Protein AF-A0A0P9DIF8-F1 (afdb_monomer_lite)

Structure (mmCIF, N/CA/C/O backbone):
data_AF-A0A0P9DIF8-F1
#
_entry.id   AF-A0A0P9DIF8-F1
#
loop_
_atom_site.group_PDB
_atom_site.id
_atom_site.type_symbol
_atom_site.label_atom_id
_atom_site.label_alt_id
_atom_site.label_comp_id
_atom_site.label_asym_id
_atom_site.label_entity_id
_atom_site.label_seq_id
_atom_site.pdbx_PDB_ins_code
_atom_site.Cartn_x
_atom_site.Cartn_y
_atom_site.Cartn_z
_atom_site.occupancy
_atom_site.B_iso_or_equiv
_atom_site.auth_seq_id
_atom_site.auth_comp_id
_atom_site.auth_asym_id
_atom_site.auth_atom_id
_atom_site.pdbx_PDB_model_num
ATOM 1 N N . MET A 1 1 ? 0.274 -1.177 18.245 1.00 60.38 1 MET A N 1
ATOM 2 C CA . MET A 1 1 ? -0.876 -1.521 17.377 1.00 60.38 1 MET A CA 1
ATOM 3 C C . MET A 1 1 ? -0.544 -2.822 16.671 1.00 60.38 1 MET A C 1
ATOM 5 O O . MET A 1 1 ? 0.605 -2.975 16.275 1.00 60.38 1 MET A O 1
ATOM 9 N N . LYS A 1 2 ? -1.487 -3.760 16.575 1.00 82.50 2 LYS A N 1
ATOM 10 C CA . LYS A 1 2 ? -1.336 -4.987 15.780 1.00 82.50 2 LYS A CA 1
ATOM 11 C C . LYS A 1 2 ? -2.169 -4.809 14.511 1.00 82.50 2 LYS A C 1
ATOM 13 O O . LYS A 1 2 ? -3.296 -4.337 14.623 1.00 82.50 2 LYS A O 1
ATOM 18 N N . VAL A 1 3 ? -1.615 -5.141 13.349 1.00 88.75 3 VAL A N 1
ATOM 19 C CA . VAL A 1 3 ? -2.365 -5.154 12.085 1.00 88.75 3 VAL A CA 1
ATOM 20 C C . VAL A 1 3 ? -3.027 -6.527 11.958 1.00 88.75 3 VAL A C 1
ATOM 22 O O . VAL A 1 3 ? -2.310 -7.525 12.063 1.00 88.75 3 VAL A O 1
ATOM 25 N N . PRO A 1 4 ? -4.360 -6.613 11.801 1.00 93.25 4 PRO A N 1
ATOM 26 C CA . PRO A 1 4 ? -5.026 -7.880 11.532 1.00 93.25 4 PRO A CA 1
ATOM 27 C C . PRO A 1 4 ? -4.491 -8.491 10.239 1.00 93.25 4 PRO A C 1
ATOM 29 O O . PRO A 1 4 ? -4.353 -7.798 9.233 1.00 93.25 4 PRO A O 1
ATOM 32 N N . TYR A 1 5 ? -4.177 -9.781 10.286 1.00 93.81 5 TYR A N 1
ATOM 33 C CA . TYR A 1 5 ? -3.762 -10.516 9.102 1.00 93.81 5 TYR A CA 1
ATOM 34 C C . TYR A 1 5 ? -4.973 -10.825 8.212 1.00 93.81 5 TYR A C 1
ATOM 36 O O . TYR A 1 5 ? -6.047 -11.146 8.720 1.00 93.81 5 TYR A O 1
ATOM 44 N N . ASP A 1 6 ? -4.776 -10.729 6.901 1.00 95.19 6 ASP A N 1
ATOM 45 C CA . ASP A 1 6 ? -5.757 -11.018 5.857 1.00 95.19 6 ASP A CA 1
ATOM 46 C C . ASP A 1 6 ? -5.009 -11.519 4.615 1.00 95.19 6 ASP A C 1
ATOM 48 O O . ASP A 1 6 ? -4.202 -10.786 4.034 1.00 95.19 6 ASP A O 1
ATOM 52 N N . ASP A 1 7 ? -5.280 -12.765 4.218 1.00 96.88 7 ASP A N 1
ATOM 53 C CA . ASP A 1 7 ? -4.663 -13.405 3.051 1.00 96.88 7 ASP A CA 1
ATOM 54 C C . ASP A 1 7 ? -4.929 -12.613 1.765 1.00 96.88 7 ASP A C 1
ATOM 56 O O . ASP A 1 7 ? -4.032 -12.429 0.945 1.00 96.88 7 ASP A O 1
ATOM 60 N N . LYS A 1 8 ? -6.139 -12.061 1.610 1.00 97.25 8 LYS A N 1
ATOM 61 C CA . LYS A 1 8 ? -6.515 -11.329 0.392 1.00 97.25 8 LYS A CA 1
ATOM 62 C C . LYS A 1 8 ? -5.746 -10.021 0.259 1.00 97.25 8 LYS A C 1
ATOM 64 O O . LYS A 1 8 ? -5.342 -9.654 -0.844 1.00 97.25 8 LYS A O 1
ATOM 69 N N . GLY A 1 9 ? -5.536 -9.324 1.374 1.00 96.62 9 GLY A N 1
ATOM 70 C CA . GLY A 1 9 ? -4.711 -8.119 1.419 1.00 96.62 9 GLY A CA 1
ATOM 71 C C . GLY A 1 9 ? -3.248 -8.410 1.077 1.00 96.62 9 GLY A C 1
ATOM 72 O O . GLY A 1 9 ? -2.616 -7.644 0.345 1.00 96.62 9 GLY A O 1
ATOM 73 N N . LEU A 1 10 ? -2.716 -9.544 1.543 1.00 96.19 10 LEU A N 1
ATOM 74 C CA . LEU A 1 10 ? -1.366 -9.983 1.189 1.00 96.19 10 LEU A CA 1
ATOM 75 C C . LEU A 1 10 ? -1.245 -10.312 -0.306 1.00 96.19 10 LEU A C 1
ATOM 77 O O . LEU A 1 10 ? -0.331 -9.812 -0.966 1.00 96.19 10 LEU A O 1
ATOM 81 N N . ASP A 1 11 ? -2.177 -11.095 -0.848 1.00 97.69 11 ASP A N 1
ATOM 82 C CA . ASP A 1 11 ? -2.207 -11.439 -2.272 1.00 97.69 11 ASP A CA 1
ATOM 83 C C . ASP A 1 11 ? -2.303 -10.181 -3.143 1.00 97.69 11 ASP A C 1
ATOM 85 O O . ASP A 1 11 ? -1.572 -10.039 -4.127 1.00 97.69 11 ASP A O 1
ATOM 89 N N . TYR A 1 12 ? -3.144 -9.223 -2.743 1.00 98.00 12 TYR A N 1
ATOM 90 C CA . TYR A 1 12 ? -3.268 -7.928 -3.406 1.00 98.00 12 TYR A CA 1
ATOM 91 C C . TYR A 1 12 ? -1.949 -7.148 -3.404 1.00 98.00 12 TYR A C 1
ATOM 93 O O . TYR A 1 12 ? -1.512 -6.664 -4.454 1.00 98.00 12 TYR A O 1
ATOM 101 N N . LEU A 1 13 ? -1.288 -7.051 -2.244 1.00 96.81 13 LEU A N 1
ATOM 102 C CA . LEU A 1 13 ? -0.002 -6.371 -2.102 1.00 96.81 13 LEU A CA 1
ATOM 103 C C . LEU A 1 13 ? 1.036 -6.952 -3.070 1.00 96.81 13 LEU A C 1
ATOM 105 O O . LEU A 1 13 ? 1.713 -6.203 -3.780 1.00 96.81 13 LEU A O 1
ATOM 109 N N . VAL A 1 14 ? 1.150 -8.280 -3.123 1.00 97.00 14 VAL A N 1
ATOM 110 C CA . VAL A 1 14 ? 2.107 -8.964 -3.999 1.00 97.00 14 VAL A CA 1
ATOM 111 C C . VAL A 1 14 ? 1.755 -8.734 -5.468 1.00 97.00 14 VAL A C 1
ATOM 113 O O . VAL A 1 14 ? 2.602 -8.271 -6.239 1.00 97.00 14 VAL A O 1
ATOM 116 N N . ALA A 1 15 ? 0.506 -9.002 -5.851 1.00 97.75 15 ALA A N 1
ATOM 117 C CA . ALA A 1 15 ? 0.060 -8.930 -7.236 1.00 97.75 15 ALA A CA 1
ATOM 118 C C . ALA A 1 15 ? 0.164 -7.516 -7.823 1.00 97.75 15 ALA A C 1
ATOM 120 O O . ALA A 1 15 ? 0.511 -7.371 -8.995 1.00 97.75 15 ALA A O 1
ATOM 121 N N . LYS A 1 16 ? -0.107 -6.478 -7.024 1.00 96.69 16 LYS A N 1
ATOM 122 C CA . LYS A 1 16 ? -0.107 -5.088 -7.494 1.00 96.69 16 LYS A CA 1
ATOM 123 C C . LYS A 1 16 ? 1.248 -4.400 -7.369 1.00 96.69 16 LYS A C 1
ATOM 125 O O . LYS A 1 16 ? 1.651 -3.695 -8.290 1.00 96.69 16 LYS A O 1
ATOM 130 N N . TRP A 1 17 ? 1.949 -4.573 -6.249 1.00 95.88 17 TRP A N 1
ATOM 131 C CA . TRP A 1 17 ? 3.127 -3.754 -5.939 1.00 95.88 17 TRP A CA 1
ATOM 132 C C . TRP A 1 17 ? 4.461 -4.476 -6.130 1.00 95.88 17 TRP A C 1
ATOM 134 O O . TRP A 1 17 ? 5.469 -3.808 -6.362 1.00 95.88 17 TRP A O 1
ATOM 144 N N . TYR A 1 18 ? 4.489 -5.813 -6.075 1.00 96.12 18 TYR A N 1
ATOM 145 C CA . TYR A 1 18 ? 5.724 -6.590 -6.238 1.00 96.12 18 TYR A CA 1
ATOM 146 C C . TYR A 1 18 ? 5.882 -7.168 -7.640 1.00 96.12 18 TYR A C 1
ATOM 148 O O . TYR A 1 18 ? 6.893 -6.905 -8.295 1.00 96.12 18 TYR A O 1
ATOM 156 N N . THR A 1 19 ? 4.894 -7.934 -8.104 1.00 95.94 19 THR A N 1
ATOM 157 C CA . THR A 1 19 ? 4.979 -8.689 -9.361 1.00 95.94 19 THR A CA 1
ATOM 158 C C . THR A 1 19 ? 5.193 -7.805 -10.598 1.00 95.94 19 THR A C 1
ATOM 160 O O . THR A 1 19 ? 6.096 -8.125 -11.372 1.00 95.94 19 THR A O 1
ATOM 163 N N . PRO A 1 20 ? 4.472 -6.678 -10.802 1.00 95.00 20 PRO A N 1
ATOM 164 C CA . PRO A 1 20 ? 4.595 -5.885 -12.034 1.00 95.00 20 PRO A CA 1
ATOM 165 C C . PRO A 1 20 ? 5.971 -5.242 -12.222 1.00 95.00 20 PRO A C 1
ATOM 167 O O . PRO A 1 20 ? 6.401 -4.992 -13.344 1.00 95.00 20 PRO A O 1
ATOM 170 N N . ASP A 1 21 ? 6.665 -4.999 -11.113 1.00 91.69 21 ASP A N 1
ATOM 171 C CA . ASP A 1 21 ? 7.988 -4.380 -11.079 1.00 91.69 21 ASP A CA 1
ATOM 172 C C . ASP A 1 21 ? 9.106 -5.402 -10.822 1.00 91.69 21 ASP A C 1
ATOM 174 O O . ASP A 1 21 ? 10.249 -5.008 -10.587 1.00 91.69 21 ASP A O 1
ATOM 178 N N . ALA A 1 22 ? 8.776 -6.703 -10.827 1.00 94.38 22 ALA A N 1
ATOM 179 C CA . ALA A 1 22 ? 9.680 -7.805 -10.495 1.00 94.38 22 ALA A CA 1
ATOM 180 C C . ALA A 1 22 ? 10.490 -7.541 -9.209 1.00 94.38 22 ALA A C 1
ATOM 182 O O . ALA A 1 22 ? 11.689 -7.826 -9.126 1.00 94.38 22 ALA A O 1
ATOM 183 N N . ARG A 1 23 ? 9.848 -6.940 -8.196 1.00 92.75 23 ARG A N 1
ATOM 184 C CA . ARG A 1 23 ? 10.537 -6.549 -6.963 1.00 92.75 23 ARG A CA 1
ATOM 185 C C . ARG A 1 23 ? 10.903 -7.805 -6.173 1.00 92.75 23 ARG A C 1
ATOM 187 O O . ARG A 1 23 ? 10.019 -8.610 -5.885 1.00 92.75 23 ARG A O 1
ATOM 194 N N . PRO A 1 24 ? 12.170 -7.970 -5.758 1.00 94.06 24 PRO A N 1
ATOM 195 C CA . PRO A 1 24 ? 12.544 -9.089 -4.907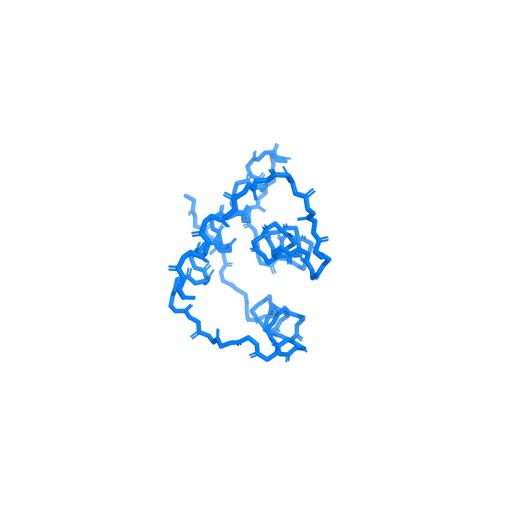 1.00 94.06 24 PRO A CA 1
ATOM 196 C C . PRO A 1 24 ? 11.898 -8.932 -3.531 1.00 94.06 24 PRO A C 1
ATOM 198 O O . PRO A 1 24 ? 11.873 -7.824 -2.988 1.00 94.06 24 PRO A O 1
ATOM 201 N N . PHE A 1 25 ? 11.450 -10.040 -2.941 1.00 93.25 25 PHE A N 1
ATOM 202 C CA . PHE A 1 25 ? 10.988 -10.051 -1.557 1.00 93.25 25 PHE A CA 1
ATOM 203 C C . PHE A 1 25 ? 12.170 -9.853 -0.613 1.00 93.25 25 PHE A C 1
ATOM 205 O O . PHE A 1 25 ? 13.039 -10.716 -0.479 1.00 93.25 25 PHE A O 1
ATOM 212 N N . ARG A 1 26 ? 12.215 -8.692 0.042 1.00 92.75 26 ARG A N 1
ATOM 213 C CA . ARG A 1 26 ? 13.231 -8.374 1.045 1.00 92.75 26 ARG A CA 1
ATOM 214 C C . ARG A 1 26 ? 12.605 -8.396 2.423 1.00 92.75 26 ARG A C 1
ATOM 216 O O . ARG A 1 26 ? 11.565 -7.789 2.646 1.00 92.75 26 ARG A O 1
ATOM 223 N N . MET A 1 27 ? 13.310 -9.005 3.369 1.00 85.56 27 MET A N 1
ATOM 224 C CA . MET A 1 27 ? 12.856 -9.179 4.751 1.00 85.56 27 MET A CA 1
ATOM 225 C C . MET A 1 27 ? 12.408 -7.867 5.430 1.00 85.56 27 MET A C 1
ATOM 227 O O . MET A 1 27 ? 11.514 -7.888 6.269 1.00 85.56 27 MET A O 1
ATOM 231 N N . CYS A 1 28 ? 12.978 -6.718 5.048 1.00 92.38 28 CYS A N 1
ATOM 232 C CA . CYS A 1 28 ? 12.627 -5.417 5.628 1.00 92.38 28 CYS A CA 1
ATOM 233 C C . CYS A 1 28 ? 11.343 -4.791 5.056 1.00 92.38 28 CYS A C 1
ATOM 235 O O . CYS A 1 28 ? 10.670 -4.050 5.769 1.00 92.38 28 CYS A O 1
ATOM 237 N N . GLN A 1 29 ? 10.989 -5.075 3.796 1.00 93.81 29 GLN A N 1
ATOM 238 C CA . GLN A 1 29 ? 9.900 -4.367 3.108 1.00 93.81 29 GLN A CA 1
ATOM 239 C C . GLN A 1 29 ? 8.536 -4.561 3.785 1.00 93.81 29 GLN A C 1
ATOM 241 O O . GLN A 1 29 ? 7.857 -3.557 3.994 1.00 93.81 29 GLN A O 1
ATOM 246 N N . PRO A 1 30 ? 8.124 -5.780 4.195 1.00 92.69 30 PRO A N 1
ATOM 247 C CA . PRO A 1 30 ? 6.830 -5.964 4.847 1.00 92.69 30 PRO A CA 1
ATOM 248 C C . PRO A 1 30 ? 6.699 -5.144 6.133 1.00 92.69 30 PRO A C 1
ATOM 250 O O . PRO A 1 30 ? 5.684 -4.488 6.343 1.00 92.69 30 PRO A O 1
ATOM 253 N N . ARG A 1 31 ? 7.744 -5.119 6.974 1.00 93.88 31 ARG A N 1
ATOM 254 C CA . ARG A 1 31 ? 7.756 -4.328 8.213 1.00 93.88 31 ARG A CA 1
ATOM 255 C C . ARG A 1 31 ? 7.588 -2.841 7.917 1.00 93.88 31 ARG A C 1
ATOM 257 O O . ARG A 1 31 ? 6.779 -2.18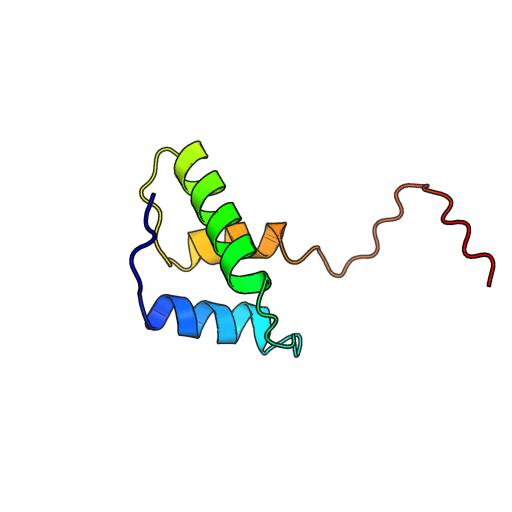4 8.565 1.00 93.88 31 ARG A O 1
ATOM 264 N N . ASP A 1 32 ? 8.352 -2.319 6.963 1.00 95.12 32 ASP A N 1
ATOM 265 C CA . ASP A 1 32 ? 8.363 -0.889 6.661 1.00 95.12 32 ASP A CA 1
ATOM 266 C C . ASP A 1 32 ? 7.032 -0.441 6.017 1.00 95.12 32 ASP A C 1
ATOM 268 O O . ASP A 1 32 ? 6.497 0.608 6.377 1.00 95.12 32 ASP A O 1
ATOM 272 N N . ILE A 1 33 ? 6.434 -1.271 5.151 1.00 95.56 33 ILE A N 1
ATOM 273 C CA . ILE A 1 33 ? 5.097 -1.035 4.577 1.00 95.56 33 ILE A CA 1
ATOM 274 C C . ILE A 1 33 ? 4.027 -1.024 5.677 1.00 95.56 33 ILE A C 1
ATOM 276 O O . ILE A 1 33 ? 3.195 -0.117 5.715 1.00 95.56 33 ILE A O 1
ATOM 280 N N . LEU A 1 34 ? 4.062 -1.984 6.608 1.00 94.62 34 LEU A N 1
ATOM 281 C CA . LEU A 1 34 ? 3.118 -2.031 7.729 1.00 94.62 34 LEU A CA 1
ATOM 282 C C . LEU A 1 34 ? 3.269 -0.824 8.660 1.00 94.62 34 LEU A C 1
ATOM 284 O O . LEU A 1 34 ? 2.265 -0.274 9.110 1.00 94.62 34 LEU A O 1
ATOM 288 N N . LEU A 1 35 ? 4.501 -0.378 8.924 1.00 95.38 35 LEU A N 1
ATOM 289 C CA . LEU A 1 35 ? 4.750 0.842 9.695 1.00 95.38 35 LEU A CA 1
ATOM 290 C C . LEU A 1 35 ? 4.123 2.065 9.017 1.00 95.38 35 LEU A C 1
ATOM 292 O O . LEU A 1 35 ? 3.503 2.883 9.699 1.00 95.38 35 LEU A O 1
ATOM 296 N N . GLN A 1 36 ? 4.223 2.156 7.691 1.00 95.50 36 GLN A N 1
ATOM 297 C CA . GLN A 1 36 ? 3.627 3.253 6.940 1.00 95.50 36 GLN A CA 1
ATOM 298 C C . GLN A 1 36 ? 2.095 3.194 6.943 1.00 95.50 36 GLN A C 1
ATOM 300 O O . GLN A 1 36 ? 1.447 4.205 7.213 1.00 95.50 36 GLN A O 1
ATOM 305 N N . ALA A 1 37 ? 1.507 2.012 6.745 1.00 95.62 37 ALA A N 1
ATOM 306 C CA . ALA A 1 37 ? 0.063 1.803 6.857 1.00 95.62 37 ALA A CA 1
ATOM 307 C C . ALA A 1 37 ? -0.463 2.188 8.253 1.00 95.62 37 ALA A C 1
ATOM 309 O O . ALA A 1 37 ? -1.474 2.879 8.377 1.00 95.62 37 ALA A O 1
ATOM 310 N N . MET A 1 38 ? 0.257 1.809 9.315 1.00 95.44 38 MET A N 1
ATOM 311 C CA . MET A 1 38 ? -0.075 2.182 10.693 1.00 95.44 38 MET A CA 1
ATOM 312 C C . MET A 1 38 ? -0.011 3.695 10.924 1.00 95.44 38 MET A C 1
ATOM 314 O O . MET A 1 38 ? -0.873 4.241 11.612 1.00 95.44 38 MET A O 1
ATOM 318 N N . ALA A 1 39 ? 1.001 4.374 10.376 1.00 95.44 39 ALA A N 1
ATOM 319 C CA . ALA A 1 39 ? 1.131 5.823 10.492 1.00 95.44 39 ALA A CA 1
ATOM 320 C C . ALA A 1 39 ? -0.025 6.553 9.790 1.00 95.44 39 ALA A C 1
ATOM 322 O O . ALA A 1 39 ? -0.608 7.465 10.377 1.00 95.44 39 ALA A O 1
ATOM 323 N N . ILE A 1 40 ? -0.393 6.108 8.584 1.00 95.38 40 ILE A N 1
ATOM 324 C CA . ILE A 1 40 ? -1.501 6.670 7.799 1.00 95.38 40 ILE A CA 1
ATOM 325 C C . ILE A 1 40 ? -2.837 6.457 8.519 1.00 95.38 40 ILE A C 1
ATOM 327 O O . ILE A 1 40 ? -3.552 7.425 8.763 1.00 95.38 40 ILE A O 1
ATOM 331 N N . ALA A 1 41 ? -3.144 5.227 8.945 1.00 95.12 41 ALA A N 1
ATOM 332 C CA . ALA A 1 41 ? -4.382 4.934 9.672 1.00 95.12 41 ALA A CA 1
ATOM 333 C C . ALA A 1 41 ? -4.491 5.756 10.965 1.00 95.12 41 ALA A C 1
ATOM 335 O O . ALA A 1 41 ? -5.543 6.315 11.271 1.00 95.12 41 ALA A O 1
ATOM 336 N N . LYS A 1 42 ? -3.379 5.903 11.701 1.00 95.06 42 LYS A N 1
ATOM 337 C CA . LYS A 1 42 ? -3.332 6.735 12.907 1.00 95.06 42 LYS A CA 1
ATOM 338 C C . LYS A 1 42 ? -3.610 8.209 12.604 1.00 95.06 42 LYS A C 1
ATOM 340 O O . LYS A 1 42 ? -4.314 8.846 13.381 1.00 95.06 42 LYS A O 1
ATOM 345 N N . TYR A 1 43 ? -3.054 8.747 11.519 1.00 95.31 43 TYR A N 1
ATOM 346 C CA . TYR A 1 43 ? -3.301 10.128 11.101 1.00 95.31 43 TYR A CA 1
ATOM 347 C C . TYR A 1 43 ? -4.768 10.349 10.709 1.00 95.31 43 TYR A C 1
ATOM 349 O O . TYR A 1 43 ? -5.366 11.340 11.120 1.00 95.31 43 TYR A O 1
ATOM 357 N N . ASN A 1 44 ? -5.365 9.382 10.011 1.00 94.50 44 ASN A N 1
ATOM 358 C CA . ASN A 1 44 ? -6.765 9.427 9.585 1.00 94.50 44 ASN A CA 1
ATOM 359 C C . ASN A 1 44 ? -7.768 9.099 10.707 1.00 94.50 44 ASN A C 1
ATOM 361 O O . ASN A 1 44 ? -8.970 9.184 10.485 1.00 94.50 44 ASN A O 1
ATOM 365 N N . MET A 1 45 ? -7.302 8.737 11.909 1.00 94.62 45 MET A N 1
ATOM 366 C CA . MET A 1 45 ? -8.138 8.239 13.014 1.00 94.62 45 MET A CA 1
ATOM 367 C C . MET A 1 45 ? -8.957 6.986 12.646 1.00 94.62 45 MET A C 1
ATOM 369 O O . MET A 1 45 ? -10.064 6.779 13.140 1.00 94.62 45 MET A O 1
ATOM 373 N N . GLU A 1 46 ? -8.389 6.121 11.807 1.00 93.69 46 GLU A N 1
ATOM 374 C CA . GLU A 1 46 ? -9.004 4.885 11.325 1.00 93.69 46 GLU A CA 1
ATOM 375 C C . GLU A 1 46 ? -8.328 3.641 11.917 1.00 93.69 46 GLU A C 1
ATOM 377 O O . GLU A 1 46 ? -7.217 3.676 12.460 1.00 93.69 46 GLU A O 1
ATOM 382 N N . THR A 1 47 ? -9.002 2.496 11.802 1.00 92.69 47 THR A N 1
ATOM 383 C CA . THR A 1 47 ? -8.417 1.211 12.202 1.00 92.69 47 THR A CA 1
ATOM 384 C C . THR A 1 47 ? -7.458 0.719 11.125 1.00 92.69 47 THR A C 1
ATOM 386 O O . THR A 1 47 ? -7.820 0.621 9.956 1.00 92.69 47 THR A O 1
ATOM 389 N N . VAL A 1 48 ? -6.237 0.356 11.523 1.00 94.25 48 VAL A N 1
ATOM 390 C CA . VAL A 1 48 ? -5.259 -0.229 10.601 1.00 94.25 48 VAL A CA 1
ATOM 391 C C . VAL A 1 48 ? -5.714 -1.617 10.135 1.00 94.25 48 VAL A C 1
ATOM 393 O O . VAL A 1 48 ? -5.995 -2.496 10.950 1.00 94.25 48 VAL A O 1
ATOM 396 N N . THR A 1 49 ? -5.768 -1.815 8.819 1.00 94.88 49 THR A N 1
ATOM 397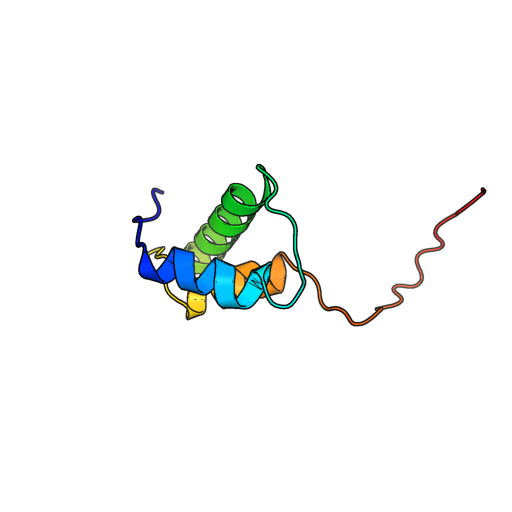 C CA . THR A 1 49 ? -6.151 -3.075 8.158 1.00 94.88 49 THR A CA 1
ATOM 398 C C . THR A 1 49 ? -5.240 -3.338 6.954 1.00 94.88 49 THR A C 1
ATOM 400 O O . THR A 1 49 ? -4.451 -2.475 6.579 1.00 94.88 49 T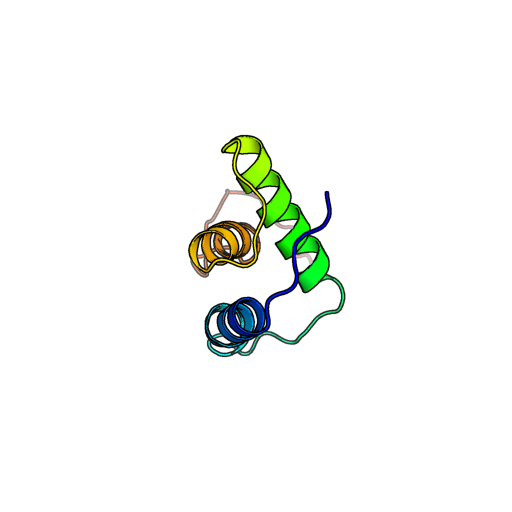HR A O 1
ATOM 403 N N . LEU A 1 50 ? -5.329 -4.517 6.334 1.00 95.00 50 LEU A N 1
ATOM 404 C CA . LEU A 1 50 ? -4.677 -4.804 5.047 1.00 95.00 50 LEU A CA 1
ATOM 405 C C . LEU A 1 50 ? -5.602 -4.497 3.855 1.00 95.00 50 LEU A C 1
ATOM 407 O O . LEU A 1 50 ? -5.580 -5.202 2.849 1.00 95.00 50 LEU A O 1
ATOM 411 N N . SER A 1 51 ? -6.443 -3.463 3.967 1.00 95.56 51 SER A N 1
ATOM 412 C CA . SER A 1 51 ? -7.300 -3.035 2.861 1.00 95.56 51 SER A CA 1
ATOM 413 C C . SER A 1 51 ? -6.474 -2.505 1.687 1.00 95.56 51 SER A C 1
ATOM 415 O O . SER A 1 51 ? -5.386 -1.952 1.866 1.00 95.56 51 SER A O 1
ATOM 417 N N . ALA A 1 52 ? -7.016 -2.644 0.476 1.00 96.25 52 ALA A N 1
ATOM 418 C CA . ALA A 1 52 ? -6.378 -2.164 -0.746 1.00 96.25 52 ALA A CA 1
ATOM 419 C C . ALA A 1 52 ? -6.006 -0.674 -0.666 1.00 96.25 52 ALA A C 1
ATOM 421 O O . ALA A 1 52 ? -4.885 -0.316 -1.015 1.00 96.25 52 ALA A O 1
ATOM 422 N N . ASP A 1 53 ? -6.899 0.166 -0.134 1.00 95.69 53 ASP A N 1
ATOM 423 C CA . ASP A 1 53 ? -6.692 1.616 -0.034 1.00 95.69 53 ASP A CA 1
ATOM 424 C C . ASP A 1 53 ? -5.512 1.971 0.880 1.00 95.69 53 ASP A C 1
ATOM 426 O O . ASP A 1 53 ? -4.664 2.798 0.533 1.00 95.69 53 ASP A O 1
ATOM 430 N N . LEU A 1 54 ? -5.417 1.313 2.042 1.00 95.69 54 LEU A N 1
ATOM 431 C CA . LEU A 1 54 ? -4.346 1.587 2.997 1.00 95.69 54 LEU A CA 1
ATOM 432 C C . LEU A 1 54 ? -3.005 1.023 2.513 1.00 95.69 54 LEU A C 1
ATOM 434 O O . LEU A 1 54 ? -1.969 1.675 2.674 1.00 95.69 54 LEU A O 1
ATOM 438 N N . LEU A 1 55 ? -3.023 -0.159 1.887 1.00 96.81 55 LEU A N 1
ATOM 439 C CA . LEU A 1 55 ? -1.849 -0.747 1.242 1.00 96.81 55 LEU A CA 1
ATOM 440 C C . LEU A 1 55 ? -1.350 0.131 0.095 1.00 96.81 55 LEU A C 1
ATOM 442 O O . LEU A 1 55 ? -0.150 0.379 0.006 1.00 96.81 55 LEU A O 1
ATOM 446 N N . ASP A 1 56 ? -2.248 0.654 -0.737 1.00 96.75 56 ASP A N 1
ATOM 447 C CA . ASP A 1 56 ? -1.890 1.543 -1.838 1.00 96.75 56 ASP A CA 1
ATOM 448 C C . ASP A 1 56 ? -1.265 2.843 -1.332 1.00 96.75 56 ASP A C 1
ATOM 450 O O . ASP A 1 56 ? -0.221 3.255 -1.837 1.00 96.75 56 ASP A O 1
ATOM 454 N N . ALA A 1 57 ? -1.842 3.463 -0.299 1.00 95.50 57 ALA A N 1
ATOM 455 C CA . ALA A 1 57 ? -1.291 4.678 0.295 1.00 95.50 57 ALA A CA 1
ATOM 456 C C . ALA A 1 57 ? 0.097 4.439 0.927 1.00 95.50 57 ALA A C 1
ATOM 458 O O . ALA A 1 57 ? 1.031 5.233 0.740 1.00 95.50 57 ALA A O 1
ATOM 459 N N . ALA A 1 58 ? 0.261 3.321 1.641 1.00 96.19 58 ALA A N 1
ATOM 460 C CA . ALA A 1 58 ? 1.535 2.933 2.238 1.00 96.19 58 ALA A CA 1
ATOM 461 C C . ALA A 1 58 ? 2.601 2.658 1.166 1.00 96.19 58 ALA A C 1
ATOM 463 O O . ALA A 1 58 ? 3.711 3.197 1.229 1.00 96.19 58 ALA A O 1
ATOM 464 N N . CYS A 1 59 ? 2.257 1.868 0.150 1.00 96.00 59 CYS A N 1
ATOM 465 C CA . CYS A 1 59 ? 3.163 1.491 -0.925 1.00 96.00 59 CYS A CA 1
ATOM 466 C C . CYS A 1 59 ? 3.506 2.650 -1.858 1.00 96.00 59 CYS A C 1
ATOM 468 O O . CYS A 1 59 ? 4.661 2.741 -2.259 1.00 96.00 59 CYS A O 1
ATOM 470 N N . ALA A 1 60 ? 2.582 3.568 -2.143 1.00 93.88 60 ALA A N 1
ATOM 471 C CA . ALA A 1 60 ? 2.873 4.768 -2.930 1.00 93.88 60 ALA A CA 1
ATOM 472 C C . ALA A 1 60 ? 3.911 5.677 -2.251 1.00 93.88 60 ALA A C 1
ATOM 474 O O . ALA A 1 60 ? 4.669 6.374 -2.927 1.00 93.88 60 ALA A O 1
ATOM 475 N N . THR A 1 61 ? 3.967 5.658 -0.915 1.00 91.50 61 THR A N 1
ATOM 476 C CA . THR A 1 61 ? 4.977 6.408 -0.159 1.00 91.50 61 THR A CA 1
ATOM 477 C C . THR A 1 61 ? 6.295 5.639 -0.045 1.00 91.50 61 THR A C 1
ATOM 479 O O . THR A 1 61 ? 7.367 6.237 -0.126 1.00 91.50 61 THR A O 1
ATOM 482 N N . TYR A 1 62 ? 6.231 4.316 0.136 1.00 93.88 62 TYR A N 1
ATOM 483 C CA . TYR A 1 62 ? 7.407 3.457 0.297 1.00 93.88 62 TYR A CA 1
ATOM 484 C C . TYR A 1 62 ? 8.153 3.211 -1.024 1.00 93.88 62 TYR A C 1
ATOM 486 O O . TYR A 1 62 ? 9.371 3.378 -1.113 1.00 93.88 62 TYR A O 1
ATOM 494 N N . PHE A 1 63 ? 7.424 2.815 -2.066 1.00 91.69 63 PHE A N 1
ATOM 495 C CA . PHE A 1 63 ? 7.938 2.655 -3.417 1.00 91.69 63 PHE A CA 1
ATOM 496 C C . PHE A 1 63 ? 7.819 3.997 -4.137 1.00 91.69 63 PHE A C 1
ATOM 498 O O . PHE A 1 63 ? 6.779 4.337 -4.692 1.00 91.69 63 PHE A O 1
ATOM 505 N N . THR A 1 64 ? 8.899 4.776 -4.104 1.00 84.44 64 THR A N 1
ATOM 506 C CA . THR A 1 64 ? 8.955 6.084 -4.762 1.00 84.44 64 THR A CA 1
ATOM 507 C C . THR A 1 64 ? 8.635 5.990 -6.258 1.00 84.44 64 THR A C 1
ATOM 509 O O . THR A 1 64 ? 8.877 4.968 -6.909 1.00 84.44 64 THR A O 1
ATOM 512 N N . SER A 1 65 ? 8.082 7.079 -6.806 1.00 78.38 65 SER A N 1
ATOM 513 C CA . SER A 1 65 ? 7.744 7.177 -8.231 1.00 78.38 65 SER A CA 1
ATOM 514 C C . SER A 1 65 ? 8.934 6.809 -9.121 1.00 78.38 65 SER A C 1
ATOM 516 O O . SER A 1 65 ? 10.078 7.169 -8.841 1.00 78.38 65 SER A O 1
ATOM 518 N N . LYS A 1 66 ? 8.638 6.133 -10.237 1.00 72.94 66 LYS A N 1
ATOM 519 C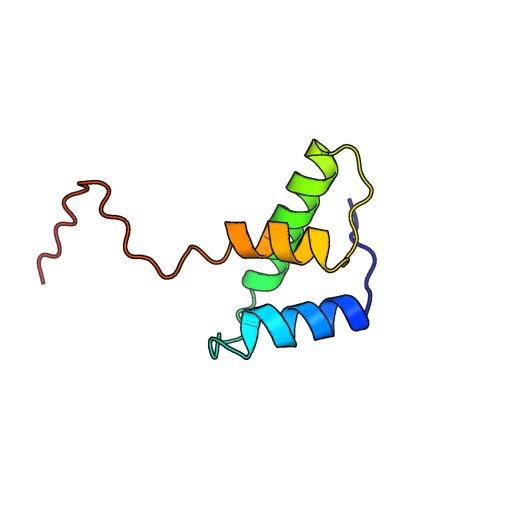 CA . LYS A 1 66 ? 9.611 5.809 -11.293 1.00 72.94 66 LYS A CA 1
ATOM 520 C C . LYS A 1 66 ? 10.128 7.056 -12.018 1.00 72.94 66 LYS A C 1
ATOM 522 O O . LYS A 1 66 ? 11.121 6.984 -12.741 1.00 72.94 66 LYS A O 1
ATOM 527 N N . GLU A 1 67 ? 9.462 8.192 -11.846 1.00 78.31 67 GLU A N 1
ATOM 528 C CA . GLU A 1 67 ? 9.888 9.457 -12.422 1.00 78.31 67 GLU A CA 1
ATOM 529 C C . GLU A 1 67 ? 11.167 9.954 -11.750 1.00 78.31 67 GLU A C 1
ATOM 531 O O . GLU A 1 67 ? 11.229 10.172 -10.537 1.00 78.31 67 GLU A O 1
ATOM 536 N N . LYS A 1 68 ? 12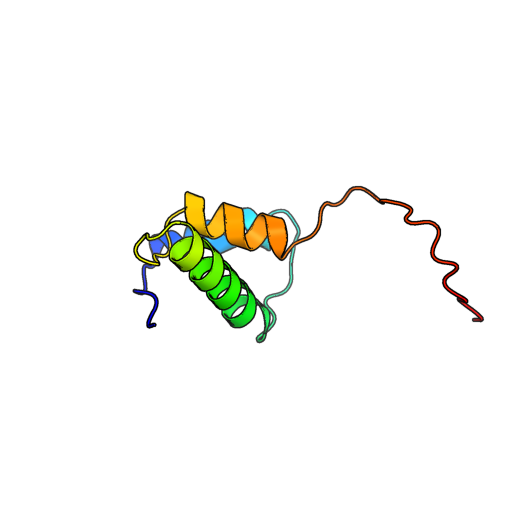.199 10.192 -12.563 1.00 69.69 68 LYS A N 1
ATOM 537 C CA . LYS A 1 68 ? 13.422 10.840 -12.094 1.00 69.69 68 LYS A CA 1
ATOM 538 C C . LYS A 1 68 ? 13.117 12.295 -11.756 1.00 69.69 68 LYS A C 1
ATOM 540 O O . LYS A 1 68 ? 13.033 13.141 -12.642 1.00 69.69 68 LYS A O 1
ATOM 545 N N . LYS A 1 69 ? 12.994 12.596 -10.466 1.00 72.56 69 LYS A N 1
ATOM 546 C CA . LYS A 1 69 ? 12.957 13.973 -9.967 1.00 72.56 69 LYS A CA 1
ATOM 547 C C . LYS A 1 69 ? 14.385 14.437 -9.688 1.00 72.56 69 LYS A C 1
ATOM 549 O O . LYS A 1 69 ? 15.105 13.807 -8.918 1.00 72.56 69 LYS A O 1
ATOM 554 N N . ASN A 1 70 ? 14.806 15.521 -10.339 1.00 77.88 70 ASN A N 1
ATOM 555 C CA . ASN A 1 70 ? 16.099 16.146 -10.078 1.00 77.88 70 ASN A CA 1
ATOM 556 C C . ASN A 1 70 ? 15.922 17.234 -9.013 1.00 77.88 70 ASN A C 1
ATOM 558 O O . ASN A 1 70 ? 15.325 18.272 -9.280 1.00 77.88 70 ASN A O 1
ATOM 562 N N . PHE A 1 71 ? 16.439 16.988 -7.809 1.00 80.38 71 PHE A N 1
ATOM 563 C CA . PHE A 1 71 ? 16.361 17.923 -6.680 1.00 80.38 71 PHE A CA 1
ATOM 564 C C . PHE A 1 71 ? 17.598 18.832 -6.564 1.00 80.38 71 PHE A C 1
ATOM 566 O O . PHE A 1 71 ? 17.803 19.462 -5.531 1.00 80.38 71 PHE A O 1
ATOM 573 N N . GLY A 1 72 ? 18.463 18.876 -7.588 1.00 78.38 72 GLY A N 1
ATOM 574 C CA . GLY A 1 72 ? 19.653 19.737 -7.604 1.00 78.38 72 GLY A CA 1
ATOM 575 C C . GLY A 1 72 ? 20.773 19.301 -6.651 1.00 78.38 72 GLY A C 1
ATOM 576 O O . GLY A 1 72 ? 21.785 19.990 -6.531 1.00 78.38 72 GLY A O 1
ATOM 577 N N . ALA A 1 73 ? 20.625 18.149 -5.990 1.00 79.75 73 ALA A N 1
ATOM 578 C CA . ALA A 1 73 ? 21.670 17.563 -5.167 1.00 79.75 73 ALA A CA 1
ATOM 579 C C . ALA A 1 73 ? 22.816 17.069 -6.063 1.00 79.75 73 ALA A C 1
ATOM 581 O O . ALA A 1 73 ? 22.654 16.131 -6.844 1.00 79.75 73 ALA A O 1
ATOM 582 N N . LYS A 1 74 ? 23.992 17.698 -5.948 1.00 73.75 74 LYS A N 1
ATOM 583 C CA . LYS A 1 74 ? 25.220 17.209 -6.584 1.00 73.75 74 LYS A CA 1
ATOM 584 C C . LYS A 1 74 ? 25.648 15.920 -5.884 1.00 73.75 74 LYS A C 1
ATOM 586 O O . LYS A 1 74 ? 26.306 15.972 -4.848 1.00 73.75 74 LYS A O 1
ATOM 591 N N . VAL A 1 75 ? 25.277 14.766 -6.433 1.00 69.12 75 VAL A N 1
ATOM 592 C CA . VAL A 1 75 ? 25.894 13.501 -6.028 1.00 69.12 75 VAL A CA 1
ATOM 593 C C . VAL A 1 75 ? 27.309 13.519 -6.598 1.00 69.12 75 VAL A C 1
ATOM 595 O O . VAL A 1 75 ? 27.482 13.472 -7.814 1.00 69.12 75 VAL A O 1
ATOM 598 N N . ARG A 1 76 ? 28.324 13.642 -5.736 1.00 63.72 76 ARG A N 1
ATOM 599 C CA . ARG A 1 76 ? 29.702 13.317 -6.120 1.00 63.72 76 ARG A CA 1
ATOM 600 C C . ARG A 1 76 ? 29.755 11.809 -6.334 1.00 63.72 76 ARG A C 1
ATOM 602 O O . ARG A 1 76 ? 29.951 11.058 -5.386 1.00 63.72 76 ARG A O 1
ATOM 609 N N . LEU A 1 77 ? 29.475 11.364 -7.551 1.00 58.12 77 LEU A N 1
ATOM 610 C CA . LEU A 1 77 ? 29.884 10.038 -7.990 1.00 58.12 77 LEU A CA 1
ATOM 611 C C . LEU A 1 77 ? 31.292 10.201 -8.549 1.00 58.12 77 LEU A C 1
ATOM 613 O O . LEU A 1 77 ? 31.476 10.305 -9.755 1.00 58.12 77 LEU A O 1
ATOM 617 N N . ASP A 1 78 ? 32.257 10.306 -7.638 1.00 55.34 78 ASP A N 1
ATOM 618 C CA . ASP A 1 78 ? 33.649 10.044 -7.976 1.00 55.34 78 ASP A CA 1
ATOM 619 C C . ASP A 1 78 ? 33.796 8.515 -7.988 1.00 55.34 78 ASP A C 1
ATOM 621 O O . ASP A 1 78 ? 33.929 7.889 -6.933 1.00 55.34 78 ASP A O 1
ATOM 625 N N . LEU A 1 79 ? 33.674 7.920 -9.176 1.00 42.94 79 LEU A N 1
ATOM 626 C CA . LEU A 1 79 ? 34.144 6.574 -9.510 1.00 42.94 79 LEU A CA 1
ATOM 627 C C . LEU A 1 79 ? 34.805 6.622 -10.886 1.00 42.94 79 LEU A C 1
ATOM 629 O O . LEU A 1 79 ? 34.127 7.078 -11.836 1.00 42.94 79 LEU A O 1
#

pLDDT: mean 89.36, std 11.34, range [42.94, 98.0]

Secondary structure (DSSP, 8-state):
--PPP-HHHHHHHIIIIIGGGT----THHHHHHHHHHHHHHHHTT------HHHHHHHHHHHS--SS------------

Radius of gyration: 15.17 Å; chains: 1; bounding box: 43×33×30 Å

Organism: NCBI:txid186479

Foldseek 3Di:
DDEDDDPVLVVLLCVPQCVVVVNDDDPCVVVQLQVQLVVVCVVVVHDRYSDPVSSCRSSCVVVDDPDDDDPVDPDPPPD

Sequence (79 aa):
MKVPYDDKGLDYLVAKWYTPDARPFRMCQPRDILLQAMAIAKYNMETVTLSADLLDAACATYFTSKEKKNFGAKVRLDL